Protein AF-A0A1B7JBT1-F1 (afdb_monomer)

Mean predicted aligned error: 13.23 Å

Solvent-accessible surface area (backbone atoms only — not comparable to full-atom values): 7935 Å² total; per-residue (Å²): 109,73,66,57,55,48,54,48,45,54,45,51,53,53,48,41,54,41,63,69,38,99,67,70,53,65,69,62,52,4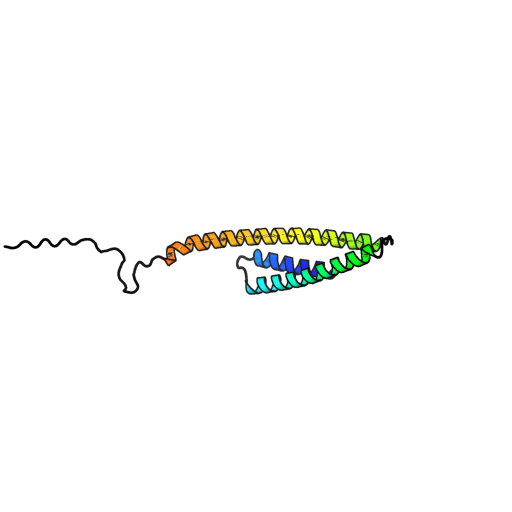9,54,44,53,50,53,49,50,54,51,49,53,53,49,52,50,54,51,53,54,49,51,58,51,47,72,72,54,84,78,73,95,47,72,70,55,55,54,54,49,50,53,50,54,53,50,51,54,50,49,51,53,52,51,54,50,45,51,53,44,50,52,54,50,52,54,53,51,52,54,52,48,64,67,47,54,71,69,75,69,67,57,62,42,45,101,84,69,46,61,84,80,73,87,73,81,78,84,76,82,79,84,85,131

Secondary structure (DSSP, 8-state):
-HHHHHHHHHHHHHHHHHHHSSS--HHHHHHHHHHHHHHHHHHHHHHHHHHHHHHH------HHHHHHHHHHHHHHHHHHHHHHHHHHHHHHHHHHHHHHHHHHHHHHS--SS-TTS--TT------------

InterPro domains:
  IPR007809 FlgN-like protein [PF05130] (3-120)
  IPR036679 FlgN-like superfamily [SSF140566] (3-104)

Structure (mmCIF, N/CA/C/O backbone):
data_AF-A0A1B7JBT1-F1
#
_entry.id   AF-A0A1B7JBT1-F1
#
loop_
_atom_site.group_PDB
_atom_site.id
_atom_site.type_symbol
_atom_site.label_atom_id
_atom_site.label_alt_id
_atom_site.label_comp_id
_atom_site.label_asym_id
_atom_site.label_entity_id
_atom_site.label_seq_id
_atom_site.pdbx_PDB_ins_code
_atom_site.Cartn_x
_atom_site.Cartn_y
_atom_site.Cartn_z
_atom_site.occupancy
_atom_site.B_iso_or_equiv
_atom_site.auth_seq_id
_atom_site.auth_comp_id
_atom_site.auth_asym_id
_atom_site.auth_atom_id
_atom_site.pdbx_PDB_model_num
ATOM 1 N N . MET A 1 1 ? 14.116 -3.398 -12.524 1.00 70.56 1 MET A N 1
ATOM 2 C CA . MET A 1 1 ? 12.761 -2.796 -12.543 1.00 70.56 1 MET A CA 1
ATOM 3 C C . MET A 1 1 ? 11.667 -3.840 -12.324 1.00 70.56 1 MET A C 1
ATOM 5 O O . MET A 1 1 ? 10.926 -3.700 -11.367 1.00 70.56 1 MET A O 1
ATOM 9 N N . THR A 1 2 ? 11.58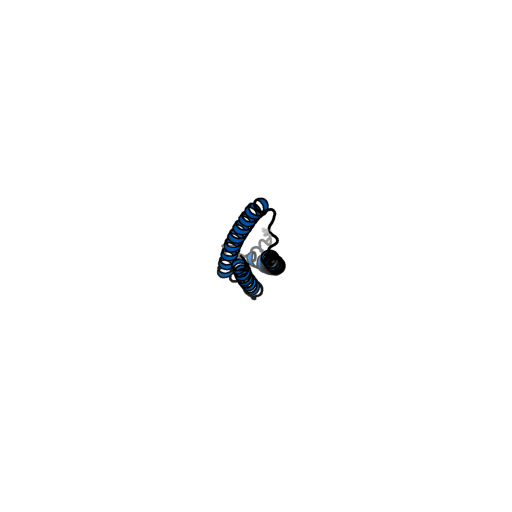5 -4.915 -13.120 1.00 77.19 2 THR A N 1
ATOM 10 C CA . THR A 1 2 ? 10.570 -5.979 -12.941 1.00 77.19 2 THR A CA 1
ATOM 11 C C . THR A 1 2 ? 10.671 -6.727 -11.606 1.00 77.19 2 THR A C 1
ATOM 13 O O . THR A 1 2 ? 9.638 -7.036 -11.023 1.00 77.19 2 THR A O 1
ATOM 16 N N . SER A 1 3 ? 11.881 -6.964 -11.085 1.00 82.00 3 SER A N 1
ATOM 17 C CA . SER A 1 3 ? 12.086 -7.548 -9.747 1.00 82.00 3 SER A CA 1
ATOM 18 C C . SER A 1 3 ? 11.533 -6.661 -8.628 1.00 82.00 3 SER A C 1
ATOM 20 O O . SER A 1 3 ? 10.833 -7.148 -7.754 1.00 82.00 3 SER A O 1
ATOM 22 N N . ILE A 1 4 ? 11.773 -5.348 -8.704 1.00 83.19 4 ILE A N 1
ATOM 23 C CA . ILE A 1 4 ? 11.283 -4.361 -7.727 1.00 83.19 4 ILE A CA 1
ATOM 24 C C . ILE A 1 4 ? 9.754 -4.300 -7.737 1.00 83.19 4 ILE A C 1
ATOM 26 O O . ILE A 1 4 ? 9.142 -4.212 -6.680 1.00 83.19 4 ILE A O 1
ATOM 30 N N . LEU A 1 5 ? 9.129 -4.393 -8.914 1.00 81.50 5 LEU A N 1
ATOM 31 C CA . LEU A 1 5 ? 7.669 -4.447 -9.025 1.00 81.50 5 LEU A CA 1
ATOM 32 C C . LEU A 1 5 ? 7.083 -5.728 -8.414 1.00 81.50 5 LEU A C 1
ATOM 34 O O . LEU A 1 5 ? 6.016 -5.662 -7.810 1.00 81.50 5 LEU A O 1
ATOM 38 N N . HIS A 1 6 ? 7.775 -6.866 -8.529 1.00 85.75 6 HIS A N 1
ATOM 39 C CA . HIS A 1 6 ? 7.374 -8.102 -7.848 1.00 85.75 6 HIS A CA 1
ATOM 40 C C . HIS A 1 6 ? 7.522 -7.974 -6.331 1.00 85.75 6 HIS A C 1
ATOM 42 O O . HIS A 1 6 ? 6.565 -8.233 -5.615 1.00 85.75 6 HIS A O 1
ATOM 48 N N . SER A 1 7 ? 8.653 -7.462 -5.840 1.00 84.56 7 SER A N 1
ATOM 49 C CA . SER A 1 7 ? 8.830 -7.214 -4.404 1.00 84.56 7 SER A CA 1
ATOM 50 C C . SER A 1 7 ? 7.790 -6.236 -3.852 1.00 84.56 7 SER A C 1
ATOM 52 O O . SER A 1 7 ? 7.259 -6.445 -2.768 1.00 84.56 7 SER A O 1
ATOM 54 N N . LEU A 1 8 ? 7.441 -5.189 -4.608 1.00 85.56 8 LEU A N 1
ATOM 55 C CA . LEU A 1 8 ? 6.394 -4.247 -4.212 1.00 85.56 8 LEU A CA 1
ATOM 56 C C . LEU A 1 8 ? 5.017 -4.921 -4.155 1.00 85.56 8 LEU A C 1
ATOM 58 O O . LEU A 1 8 ? 4.223 -4.601 -3.274 1.00 85.56 8 LEU A O 1
ATOM 62 N N . LYS A 1 9 ? 4.742 -5.870 -5.055 1.00 88.31 9 LYS A N 1
ATOM 63 C CA . LYS A 1 9 ? 3.519 -6.677 -5.019 1.00 88.31 9 LYS A CA 1
ATOM 64 C C . LYS A 1 9 ? 3.453 -7.531 -3.758 1.00 88.31 9 LYS A C 1
ATOM 66 O O . LYS A 1 9 ? 2.450 -7.463 -3.059 1.00 88.31 9 LYS A O 1
ATOM 71 N N . ASP A 1 10 ? 4.532 -8.234 -3.428 1.00 88.44 10 ASP A N 1
ATOM 72 C CA . ASP A 1 10 ? 4.595 -9.089 -2.238 1.00 88.44 10 ASP A CA 1
ATOM 73 C C . ASP A 1 10 ? 4.379 -8.280 -0.946 1.00 88.44 10 ASP A C 1
ATOM 75 O O . ASP A 1 10 ? 3.613 -8.683 -0.068 1.00 88.44 10 ASP A O 1
ATOM 79 N N . VAL A 1 11 ? 4.991 -7.092 -0.851 1.00 88.38 11 VAL A N 1
ATOM 80 C CA . VAL A 1 11 ? 4.808 -6.168 0.283 1.00 88.38 11 VAL A CA 1
ATOM 81 C C . VAL A 1 11 ? 3.359 -5.676 0.373 1.00 88.38 11 VAL A C 1
ATOM 83 O O . VAL A 1 11 ? 2.795 -5.603 1.465 1.00 88.38 11 VAL A O 1
ATOM 86 N N . MET A 1 12 ? 2.721 -5.369 -0.757 1.00 85.81 12 MET A N 1
ATOM 87 C CA . MET A 1 12 ? 1.326 -4.917 -0.783 1.00 85.81 12 MET A CA 1
ATOM 88 C C . MET A 1 12 ? 0.315 -6.030 -0.482 1.00 85.81 12 MET A C 1
ATOM 90 O O . MET A 1 12 ? -0.705 -5.762 0.156 1.00 85.81 12 MET A O 1
ATOM 94 N N . ASP A 1 13 ? 0.605 -7.267 -0.880 1.00 86.62 13 ASP A N 1
ATOM 95 C CA . ASP A 1 13 ? -0.194 -8.439 -0.514 1.00 86.62 13 ASP A CA 1
ATOM 96 C C . ASP A 1 13 ? -0.061 -8.732 0.993 1.00 86.62 13 ASP A C 1
ATOM 98 O O . ASP A 1 13 ? -1.053 -9.016 1.673 1.00 86.62 13 ASP A O 1
ATOM 102 N N . ALA A 1 14 ? 1.144 -8.580 1.557 1.00 85.25 14 ALA A N 1
ATOM 103 C CA . ALA A 1 14 ? 1.363 -8.669 2.999 1.00 85.25 14 ALA A CA 1
ATOM 104 C C . ALA A 1 14 ? 0.617 -7.561 3.770 1.00 85.25 14 ALA A C 1
ATOM 106 O O . ALA A 1 14 ? 0.012 -7.840 4.809 1.00 85.25 14 ALA A O 1
ATOM 107 N N . GLU A 1 15 ? 0.608 -6.325 3.253 1.00 85.38 15 GLU A N 1
ATOM 108 C CA . GLU A 1 15 ? -0.186 -5.206 3.782 1.00 85.38 15 GLU A CA 1
ATOM 109 C C . GLU A 1 15 ? -1.679 -5.567 3.809 1.00 85.38 15 GLU A C 1
ATOM 111 O O . GLU A 1 15 ? -2.327 -5.464 4.853 1.00 85.38 15 GLU A O 1
ATOM 116 N N . GLN A 1 16 ? -2.213 -6.082 2.697 1.00 84.25 16 GLN A N 1
ATOM 117 C CA . GLN A 1 16 ? -3.617 -6.480 2.587 1.00 84.25 16 GLN A CA 1
ATOM 118 C C . GLN A 1 16 ? -3.990 -7.557 3.613 1.00 84.25 16 GLN A C 1
ATOM 120 O O . GLN A 1 16 ? -5.040 -7.464 4.255 1.00 84.25 16 GLN A O 1
ATOM 125 N N . GLN A 1 17 ? -3.134 -8.564 3.807 1.00 85.31 17 GLN A N 1
ATOM 126 C CA . GLN A 1 17 ? -3.356 -9.607 4.811 1.00 85.31 17 GLN A CA 1
ATOM 127 C C . GLN A 1 17 ? -3.407 -9.035 6.232 1.00 85.31 17 GLN A C 1
ATOM 129 O O . GLN A 1 17 ? -4.249 -9.453 7.025 1.00 85.31 17 GLN A O 1
ATOM 134 N N . GLN A 1 18 ? -2.544 -8.066 6.560 1.00 82.12 18 GLN A N 1
ATOM 135 C CA . GLN A 1 18 ? -2.561 -7.415 7.874 1.00 82.12 18 GLN A CA 1
ATOM 136 C C . GLN A 1 18 ? -3.803 -6.544 8.086 1.00 82.12 18 GLN A C 1
ATOM 138 O O . GLN A 1 18 ? -4.347 -6.528 9.187 1.00 82.12 18 GLN A O 1
ATOM 143 N N . LEU A 1 19 ? -4.269 -5.848 7.048 1.00 79.81 19 LEU A N 1
ATOM 144 C CA . LEU A 1 19 ? -5.463 -4.997 7.115 1.00 79.81 19 LEU A CA 1
ATOM 145 C C . LEU A 1 19 ? -6.772 -5.796 7.141 1.00 79.81 19 LEU A C 1
ATOM 147 O O . LEU A 1 19 ? -7.768 -5.343 7.713 1.00 79.81 19 LEU A O 1
ATOM 151 N N . SER A 1 20 ? -6.760 -6.982 6.529 1.00 78.94 20 SER A N 1
ATOM 152 C CA . SER A 1 20 ? -7.887 -7.920 6.510 1.00 78.94 20 SER A CA 1
ATOM 153 C C . SER A 1 20 ? -7.963 -8.776 7.776 1.00 78.94 20 SER A C 1
ATOM 155 O O . SER A 1 20 ? -9.026 -9.309 8.093 1.00 78.94 20 SER A O 1
ATOM 157 N N . ALA A 1 21 ? -6.855 -8.923 8.509 1.00 74.31 21 ALA A N 1
ATOM 158 C CA . ALA A 1 21 ? -6.854 -9.605 9.792 1.00 74.31 21 ALA A CA 1
ATOM 159 C C . ALA A 1 21 ? -7.707 -8.825 10.808 1.00 74.31 21 ALA A C 1
ATOM 161 O O . ALA A 1 21 ? -7.630 -7.602 10.905 1.00 74.31 21 ALA A O 1
ATOM 162 N N . GLY A 1 22 ? -8.508 -9.542 11.604 1.00 65.50 22 GLY A N 1
ATOM 163 C CA . GLY A 1 22 ? -9.394 -8.944 12.616 1.00 65.50 22 GLY A CA 1
ATOM 164 C C . GLY A 1 22 ? -8.672 -8.147 13.715 1.00 65.50 22 GLY A C 1
ATOM 165 O O . GLY A 1 22 ? -9.322 -7.432 14.471 1.00 65.50 22 GLY A O 1
ATOM 166 N N . SER A 1 23 ? -7.340 -8.237 13.788 1.00 67.50 23 SER A N 1
ATOM 167 C CA . SER A 1 23 ? -6.478 -7.426 14.647 1.00 67.50 23 SER A CA 1
ATOM 168 C C . SER A 1 23 ? -5.292 -6.888 13.845 1.00 67.50 23 SER A C 1
ATOM 170 O O . SER A 1 23 ? -4.463 -7.666 13.365 1.00 67.50 23 SER A O 1
ATOM 172 N N . VAL A 1 24 ? -5.179 -5.565 13.735 1.00 73.06 2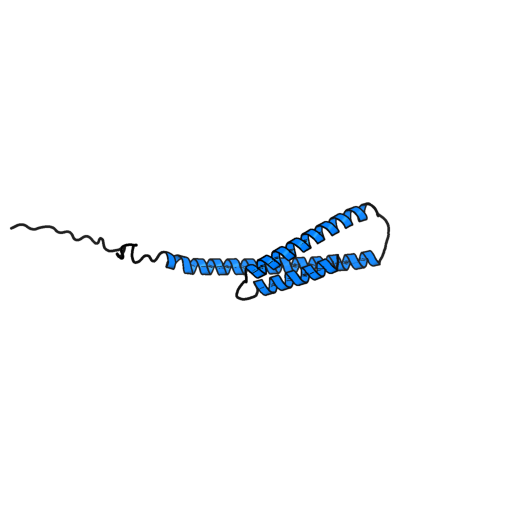4 VAL A N 1
ATOM 173 C CA . VAL A 1 24 ? -4.067 -4.916 13.030 1.00 73.06 24 VAL A CA 1
ATOM 174 C C . VAL A 1 24 ? -2.837 -4.889 13.936 1.00 73.06 24 VAL A C 1
ATOM 176 O O . VAL A 1 24 ? -2.859 -4.291 15.011 1.00 73.06 24 VAL A O 1
ATOM 179 N N . ASN A 1 25 ? -1.740 -5.511 13.502 1.00 78.94 25 ASN A N 1
ATOM 180 C CA . ASN A 1 25 ? -0.455 -5.385 14.184 1.00 78.94 25 ASN A CA 1
ATOM 181 C C . ASN A 1 25 ? 0.254 -4.107 13.709 1.00 78.94 25 ASN A C 1
ATOM 183 O O . ASN A 1 25 ? 0.843 -4.085 12.629 1.00 78.94 25 ASN A O 1
ATOM 187 N N . GLY A 1 26 ? 0.201 -3.048 14.522 1.00 77.62 26 GLY A N 1
ATOM 188 C CA . GLY A 1 26 ? 0.760 -1.738 14.173 1.00 77.62 26 GLY A CA 1
ATOM 189 C C . GLY A 1 26 ? 2.266 -1.748 13.886 1.00 77.62 26 GLY A C 1
ATOM 190 O O . GLY A 1 26 ? 2.707 -1.063 12.970 1.00 77.62 26 GLY A O 1
ATOM 191 N N . LEU A 1 27 ? 3.049 -2.567 14.599 1.00 82.44 27 LEU A N 1
ATOM 192 C CA . LEU A 1 27 ? 4.498 -2.685 14.374 1.00 82.44 27 LEU A CA 1
ATOM 193 C C . LEU A 1 27 ? 4.802 -3.353 13.029 1.00 82.44 27 LEU A C 1
ATOM 195 O O . LEU A 1 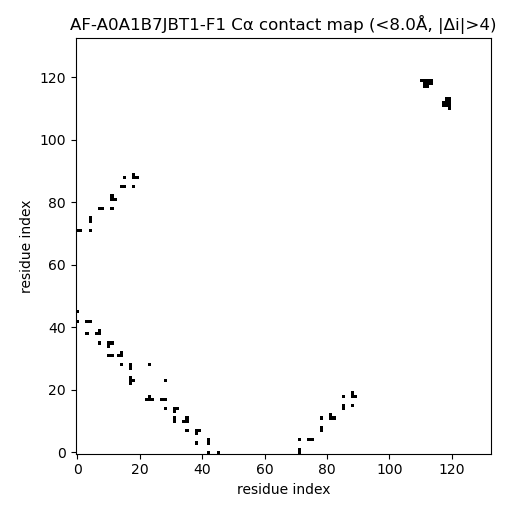27 ? 5.653 -2.889 12.273 1.00 82.44 27 LEU A O 1
ATOM 199 N N . ARG A 1 28 ? 4.067 -4.422 12.703 1.00 81.44 28 ARG A N 1
ATOM 200 C CA . ARG A 1 28 ? 4.210 -5.113 11.418 1.00 81.44 28 ARG A CA 1
ATOM 201 C C . ARG A 1 28 ? 3.743 -4.239 10.255 1.00 81.44 28 ARG A C 1
ATOM 203 O O . ARG A 1 28 ? 4.404 -4.209 9.224 1.00 81.44 28 ARG A O 1
ATOM 210 N N . LEU A 1 29 ? 2.646 -3.502 10.430 1.00 83.69 29 LEU A N 1
ATOM 211 C CA . LEU A 1 29 ? 2.151 -2.563 9.424 1.00 83.69 29 LEU A CA 1
ATOM 212 C C . LEU A 1 29 ? 3.140 -1.411 9.187 1.00 83.69 29 LEU A C 1
ATOM 214 O O . LEU A 1 29 ? 3.352 -1.024 8.040 1.00 83.69 29 LEU A O 1
ATOM 218 N N . ALA A 1 30 ? 3.786 -0.902 10.241 1.00 84.50 30 ALA A N 1
ATOM 219 C CA . ALA A 1 30 ? 4.817 0.126 10.122 1.00 84.50 30 ALA A CA 1
ATOM 220 C C . ALA A 1 30 ? 6.030 -0.368 9.313 1.00 84.50 30 ALA A C 1
ATOM 222 O O . ALA A 1 30 ? 6.426 0.306 8.366 1.00 84.50 30 ALA A O 1
ATOM 223 N N . SER A 1 31 ? 6.539 -1.573 9.604 1.00 87.38 31 SER A N 1
ATOM 224 C CA . SER A 1 31 ? 7.637 -2.195 8.839 1.00 87.38 31 SER A CA 1
ATOM 225 C C . SER A 1 31 ? 7.282 -2.360 7.356 1.00 87.38 31 SER A C 1
ATOM 227 O O . SER A 1 31 ? 8.044 -1.964 6.481 1.00 87.38 31 SER A O 1
ATOM 229 N N . ILE A 1 32 ? 6.083 -2.878 7.064 1.00 86.94 32 ILE A N 1
ATOM 230 C CA . ILE A 1 32 ? 5.580 -3.046 5.690 1.00 86.94 32 ILE A CA 1
ATOM 231 C C . ILE A 1 32 ? 5.471 -1.692 4.970 1.00 86.94 32 ILE A C 1
ATOM 233 O O . ILE A 1 32 ? 5.804 -1.574 3.791 1.00 86.94 32 ILE A O 1
ATOM 237 N N . THR A 1 33 ? 5.026 -0.649 5.674 1.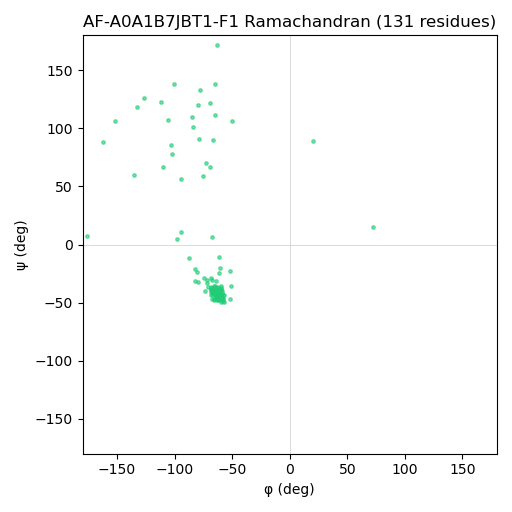00 86.69 33 THR A N 1
ATOM 238 C CA . THR A 1 33 ? 4.899 0.705 5.113 1.00 86.69 33 THR A CA 1
ATOM 239 C C . THR A 1 33 ? 6.267 1.311 4.793 1.00 86.69 33 THR A C 1
ATOM 241 O O . THR A 1 33 ? 6.430 1.971 3.763 1.00 86.69 33 THR A O 1
ATOM 244 N N . GLU A 1 34 ? 7.265 1.074 5.642 1.00 89.25 34 GLU A N 1
ATOM 245 C CA . GLU A 1 34 ? 8.641 1.516 5.417 1.00 89.25 34 GLU A CA 1
ATOM 246 C C . GLU A 1 34 ? 9.264 0.813 4.200 1.00 89.25 34 GLU A C 1
ATOM 248 O O . GLU A 1 34 ? 9.776 1.479 3.296 1.00 89.25 34 GLU A O 1
ATOM 253 N N . GLU A 1 35 ? 9.122 -0.512 4.104 1.00 87.25 35 GLU A N 1
ATOM 254 C CA . GLU A 1 35 ? 9.572 -1.302 2.949 1.00 87.25 35 GLU A CA 1
ATOM 255 C C . GLU A 1 35 ? 8.913 -0.830 1.643 1.00 87.25 35 GLU A C 1
ATOM 257 O O . GLU A 1 35 ? 9.599 -0.583 0.647 1.00 87.25 35 GLU A O 1
ATOM 262 N N . LYS A 1 36 ? 7.590 -0.611 1.655 1.00 89.12 36 LYS A N 1
ATOM 263 C CA . LYS A 1 36 ? 6.836 -0.047 0.523 1.00 89.12 36 LYS A CA 1
ATOM 264 C C . LYS A 1 36 ? 7.392 1.315 0.102 1.00 89.12 36 LYS A C 1
ATOM 266 O O . LYS A 1 36 ? 7.568 1.563 -1.090 1.00 89.12 36 LYS A O 1
ATOM 271 N N . SER A 1 37 ? 7.701 2.183 1.065 1.00 89.44 37 SER A N 1
ATOM 272 C CA . SER A 1 37 ? 8.238 3.527 0.811 1.00 89.44 37 SER A CA 1
ATOM 273 C C . SER A 1 37 ? 9.631 3.477 0.176 1.00 89.44 37 SER A C 1
ATOM 275 O O . SER A 1 37 ? 9.892 4.184 -0.799 1.00 89.44 37 SER A O 1
ATOM 277 N N . SER A 1 38 ? 10.500 2.590 0.665 1.00 90.50 38 SER A N 1
ATOM 278 C CA . SER A 1 38 ? 11.840 2.355 0.110 1.00 90.50 38 SER A CA 1
ATOM 279 C C . SER A 1 38 ? 11.793 1.824 -1.332 1.00 90.50 38 SER A C 1
ATOM 281 O O . SER A 1 38 ? 12.480 2.331 -2.230 1.00 90.50 38 SER A O 1
ATOM 283 N N . LEU A 1 39 ? 10.914 0.850 -1.598 1.00 88.62 39 LEU A N 1
ATOM 284 C CA . LEU A 1 39 ? 10.727 0.287 -2.938 1.00 88.62 39 LEU A CA 1
ATOM 285 C C . LEU A 1 39 ? 10.160 1.321 -3.919 1.00 88.62 39 LEU A C 1
ATOM 287 O O . LEU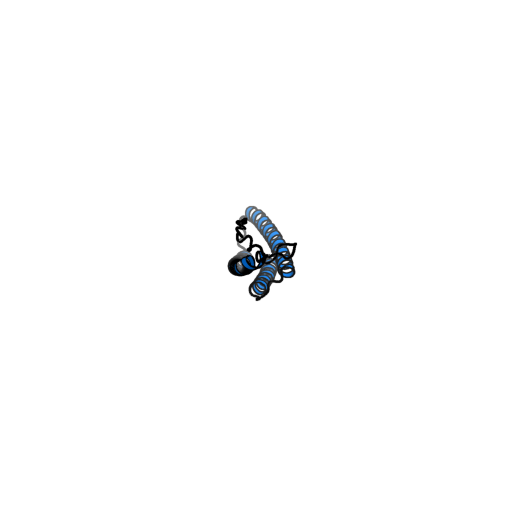 A 1 39 ? 10.614 1.390 -5.062 1.00 88.62 39 LEU A O 1
ATOM 291 N N . LEU A 1 40 ? 9.216 2.159 -3.478 1.00 89.69 40 LEU A N 1
ATOM 292 C CA . LEU A 1 40 ? 8.661 3.246 -4.289 1.00 89.69 40 LEU A CA 1
ATOM 293 C C . LEU A 1 40 ? 9.701 4.320 -4.619 1.00 89.69 40 LEU A C 1
ATOM 295 O O . LEU A 1 40 ? 9.755 4.765 -5.764 1.00 89.69 40 LEU A O 1
ATOM 299 N N . ALA A 1 41 ? 10.554 4.701 -3.665 1.00 89.06 41 ALA A N 1
ATOM 300 C CA . ALA A 1 41 ? 11.646 5.642 -3.916 1.00 89.06 41 ALA A CA 1
ATOM 301 C C . ALA A 1 41 ? 12.629 5.096 -4.965 1.00 89.06 41 ALA A C 1
ATOM 303 O O . ALA A 1 41 ? 13.012 5.801 -5.900 1.00 89.06 41 ALA A O 1
ATOM 304 N N . THR A 1 42 ? 12.981 3.812 -4.855 1.00 88.69 42 THR A N 1
ATOM 305 C CA . THR A 1 42 ? 13.843 3.141 -5.839 1.00 88.69 42 THR A CA 1
ATOM 306 C C . THR A 1 42 ? 13.178 3.070 -7.219 1.00 88.69 42 THR A C 1
ATOM 308 O O . THR A 1 42 ? 13.831 3.284 -8.240 1.00 88.69 42 THR A O 1
ATOM 311 N N . LEU A 1 43 ? 11.870 2.795 -7.271 1.00 88.25 43 LEU A N 1
ATOM 312 C CA . LEU A 1 43 ? 11.106 2.754 -8.519 1.00 88.25 43 LEU A CA 1
ATOM 313 C C . LEU A 1 43 ? 11.039 4.131 -9.198 1.00 88.25 43 LEU A C 1
ATOM 315 O O . LEU A 1 43 ? 11.239 4.213 -10.409 1.00 88.25 43 LEU A O 1
ATOM 319 N N . ASP A 1 44 ? 10.803 5.197 -8.431 1.00 88.75 44 ASP A N 1
ATOM 320 C CA . ASP A 1 44 ? 10.790 6.578 -8.928 1.00 88.75 44 ASP A CA 1
ATOM 321 C C . ASP A 1 44 ? 12.161 6.994 -9.480 1.00 88.75 44 ASP A C 1
ATOM 323 O O . ASP A 1 44 ? 12.249 7.571 -10.565 1.00 88.75 44 ASP A O 1
ATOM 327 N N . TYR A 1 45 ? 13.246 6.623 -8.791 1.00 89.12 45 TYR A N 1
ATOM 328 C CA . TYR A 1 45 ? 14.608 6.836 -9.283 1.00 89.12 45 TYR A CA 1
ATOM 329 C C . TYR A 1 45 ? 14.847 6.155 -10.640 1.00 89.12 45 TYR A C 1
ATOM 331 O O . TYR A 1 45 ? 15.305 6.802 -11.585 1.00 89.12 45 TYR A O 1
ATOM 339 N N . LEU A 1 46 ? 14.480 4.875 -10.772 1.00 87.00 46 LEU A N 1
ATOM 340 C CA . LEU A 1 46 ? 14.642 4.135 -12.027 1.00 87.00 46 LEU A CA 1
ATOM 341 C C . LEU A 1 46 ? 13.775 4.693 -13.163 1.00 87.00 46 LEU A C 1
ATOM 343 O O . LEU A 1 46 ? 14.221 4.723 -14.308 1.00 87.00 46 LEU A O 1
ATOM 347 N N . GLU A 1 47 ? 12.554 5.148 -12.877 1.00 86.75 47 GLU A N 1
ATOM 348 C CA . GLU A 1 47 ? 11.687 5.765 -13.888 1.00 86.75 47 GLU A CA 1
ATOM 349 C C . GLU A 1 47 ? 12.232 7.121 -14.357 1.00 86.75 47 GLU A C 1
ATOM 351 O O . GLU A 1 47 ? 12.188 7.421 -15.552 1.00 86.75 47 GLU A O 1
ATOM 356 N N . LYS A 1 48 ? 12.800 7.927 -13.453 1.00 87.31 48 LYS A N 1
ATOM 357 C CA . LYS A 1 48 ? 13.490 9.174 -13.817 1.00 87.31 48 LYS A CA 1
ATOM 358 C C . LYS A 1 48 ? 14.699 8.904 -14.704 1.00 87.31 48 LYS A C 1
ATOM 360 O O . LYS A 1 48 ? 14.836 9.552 -15.740 1.00 87.31 48 LYS A O 1
ATOM 365 N N . GLN A 1 49 ? 15.529 7.926 -14.343 1.00 86.00 49 GLN A N 1
ATOM 366 C CA . GLN A 1 49 ? 16.676 7.529 -15.160 1.00 86.00 49 GLN A CA 1
ATOM 367 C C . GLN A 1 49 ? 16.233 7.069 -16.557 1.00 86.00 49 GLN A C 1
ATOM 369 O O . GLN A 1 49 ? 16.761 7.540 -17.562 1.00 86.00 49 GLN A O 1
ATOM 374 N N . ARG A 1 50 ? 15.195 6.226 -16.631 1.00 84.06 50 ARG A N 1
ATOM 375 C CA . ARG A 1 50 ? 14.636 5.740 -17.899 1.00 84.06 50 ARG A CA 1
ATOM 376 C C . ARG A 1 50 ? 14.149 6.880 -18.802 1.00 84.06 50 ARG A C 1
ATOM 378 O O . ARG A 1 50 ? 14.345 6.811 -20.011 1.00 84.06 50 ARG A O 1
ATOM 385 N N . ARG A 1 51 ? 13.520 7.924 -18.246 1.00 82.44 51 ARG A N 1
ATOM 386 C CA . ARG A 1 51 ? 13.054 9.097 -19.015 1.00 82.44 51 ARG A CA 1
ATOM 387 C C . ARG A 1 51 ? 14.206 9.875 -19.639 1.00 82.44 51 ARG A C 1
ATOM 389 O O . ARG A 1 51 ? 14.129 10.213 -20.813 1.00 82.44 51 ARG A O 1
ATOM 396 N N . VAL A 1 52 ? 15.279 10.094 -18.878 1.00 83.62 52 VAL A N 1
ATOM 397 C CA . VAL A 1 52 ? 16.483 10.780 -19.370 1.00 83.62 52 VAL A CA 1
ATOM 398 C C . VAL A 1 52 ? 17.140 9.989 -20.506 1.00 83.62 52 VAL A C 1
ATOM 400 O O . VAL A 1 52 ? 17.498 10.565 -21.530 1.00 83.62 52 VAL A O 1
ATOM 403 N N . GLU A 1 53 ? 17.254 8.667 -20.361 1.00 80.75 53 GLU A N 1
ATOM 404 C CA . GLU A 1 53 ? 17.823 7.801 -21.403 1.00 80.75 53 GLU A CA 1
ATOM 405 C C . GLU A 1 53 ? 16.923 7.709 -22.648 1.00 80.75 53 GLU A C 1
ATOM 407 O O . GLU A 1 53 ? 17.428 7.708 -23.770 1.00 80.75 53 GLU A O 1
ATOM 412 N N . GLN A 1 54 ? 15.596 7.701 -22.481 1.00 72.69 54 GLN A N 1
ATOM 413 C CA . GLN A 1 54 ? 14.641 7.699 -23.595 1.00 72.69 54 GLN A CA 1
ATOM 414 C C . GLN A 1 54 ? 14.680 9.004 -24.405 1.00 72.69 54 GLN A C 1
ATOM 416 O O . GLN A 1 54 ? 14.582 8.964 -25.632 1.00 72.69 54 GLN A O 1
ATOM 421 N N . ASP A 1 55 ? 14.840 10.151 -23.743 1.00 68.62 55 ASP A N 1
ATOM 422 C CA . ASP A 1 55 ? 14.970 11.442 -24.424 1.00 68.62 55 ASP A CA 1
ATOM 423 C C . ASP A 1 55 ? 16.292 11.549 -25.207 1.00 68.62 55 ASP A C 1
ATOM 425 O O . ASP A 1 55 ? 16.338 12.206 -26.250 1.00 68.62 55 ASP A O 1
ATOM 429 N N . ALA A 1 56 ? 17.345 10.857 -24.754 1.00 67.44 56 ALA A N 1
ATOM 430 C CA . ALA A 1 56 ? 18.642 10.792 -25.428 1.00 67.44 56 ALA A CA 1
ATOM 431 C C . ALA A 1 56 ? 18.680 9.793 -26.607 1.00 67.44 56 ALA A C 1
ATOM 433 O O . ALA A 1 56 ? 19.375 10.031 -27.595 1.00 67.44 56 ALA A O 1
ATOM 434 N N . LEU A 1 57 ? 17.930 8.689 -26.532 1.00 63.22 57 LEU A N 1
ATOM 435 C CA . LEU A 1 57 ? 17.911 7.591 -27.510 1.00 63.22 57 LEU A CA 1
ATOM 436 C C . LEU A 1 57 ? 16.579 7.567 -28.277 1.00 63.22 57 LEU A C 1
ATOM 438 O O . LEU A 1 57 ? 15.783 6.638 -28.162 1.00 63.22 57 LEU A O 1
ATOM 442 N N . ARG A 1 58 ? 16.315 8.590 -29.094 1.00 56.53 58 ARG A N 1
ATOM 443 C CA . ARG A 1 58 ? 15.042 8.741 -29.831 1.00 56.53 58 ARG A CA 1
ATOM 444 C C . ARG A 1 58 ? 14.760 7.712 -30.937 1.00 56.53 58 ARG A C 1
ATOM 446 O O . ARG A 1 58 ? 13.793 7.884 -31.680 1.00 56.53 58 ARG A O 1
ATOM 453 N N . SER A 1 59 ? 15.572 6.673 -31.113 1.00 55.25 59 SER A N 1
ATOM 454 C CA . SER A 1 59 ? 15.417 5.738 -32.234 1.00 55.25 59 SER A CA 1
ATOM 455 C C . SER A 1 59 ? 16.157 4.427 -31.978 1.00 55.25 59 SER A C 1
ATOM 457 O O . SER A 1 59 ? 17.308 4.288 -32.364 1.00 55.25 59 SER A O 1
ATOM 459 N N . THR A 1 60 ? 15.520 3.453 -31.338 1.00 57.38 60 THR A N 1
ATOM 460 C CA . THR A 1 60 ? 15.817 2.036 -31.604 1.00 57.38 60 THR A CA 1
ATOM 461 C C . THR A 1 60 ? 14.564 1.222 -31.312 1.00 57.38 60 THR A C 1
ATOM 463 O O . THR A 1 60 ? 14.190 1.027 -30.156 1.00 57.38 60 THR A O 1
ATOM 466 N N . ASP A 1 61 ? 13.905 0.772 -32.378 1.00 59.81 61 ASP A N 1
ATOM 467 C CA . ASP A 1 61 ? 12.838 -0.222 -32.316 1.00 59.81 61 ASP A CA 1
ATOM 468 C C . ASP A 1 61 ? 13.449 -1.552 -31.865 1.00 59.81 61 ASP A C 1
ATOM 470 O O . ASP A 1 61 ? 13.945 -2.341 -32.664 1.00 59.81 61 ASP A O 1
ATOM 474 N N . ASN A 1 62 ? 13.473 -1.769 -30.553 1.00 65.06 62 ASN A N 1
ATOM 475 C CA . ASN A 1 62 ? 13.778 -3.062 -29.960 1.00 65.06 62 ASN A CA 1
ATOM 476 C C . ASN A 1 62 ? 12.469 -3.654 -29.433 1.00 65.06 62 ASN A C 1
ATOM 478 O O . ASN A 1 62 ? 11.938 -3.205 -28.415 1.00 65.06 62 ASN A O 1
ATOM 482 N N . GLU A 1 63 ? 11.963 -4.671 -30.127 1.00 67.62 63 GLU A N 1
ATOM 483 C CA . GLU A 1 63 ? 10.740 -5.418 -29.790 1.00 67.62 63 GLU A CA 1
ATOM 484 C C . GLU A 1 63 ? 10.742 -5.912 -28.326 1.00 67.62 63 GLU A C 1
ATOM 486 O O . GLU A 1 63 ? 9.734 -5.825 -27.619 1.00 67.62 63 GLU A O 1
ATOM 491 N N . ASP A 1 64 ? 11.915 -6.300 -27.813 1.00 76.31 64 ASP A N 1
ATOM 492 C CA . ASP A 1 64 ? 12.118 -6.719 -26.420 1.00 76.31 64 ASP A CA 1
ATOM 493 C C . ASP A 1 64 ? 11.853 -5.604 -25.394 1.00 76.31 64 ASP A C 1
ATOM 495 O O . ASP A 1 64 ? 11.413 -5.868 -24.270 1.00 76.31 64 ASP A O 1
ATOM 499 N N . ILE A 1 65 ? 12.106 -4.340 -25.749 1.00 77.50 65 ILE A N 1
ATOM 500 C CA . ILE A 1 65 ? 11.854 -3.191 -24.866 1.00 77.50 65 ILE A CA 1
ATOM 501 C C . ILE A 1 65 ? 10.352 -2.929 -24.773 1.00 77.50 65 ILE A C 1
ATOM 503 O O . ILE A 1 65 ? 9.849 -2.674 -23.677 1.00 77.50 65 ILE A O 1
ATOM 507 N N . VAL A 1 66 ? 9.632 -3.043 -25.893 1.00 79.50 66 VAL A N 1
ATOM 508 C CA . VAL A 1 66 ? 8.174 -2.859 -25.946 1.00 79.50 66 VAL A CA 1
ATOM 509 C C . VAL A 1 66 ? 7.472 -3.910 -25.087 1.00 79.50 66 VAL A C 1
ATOM 511 O O . VAL A 1 66 ? 6.656 -3.555 -24.237 1.00 79.50 66 VAL A O 1
ATOM 514 N N . SER A 1 67 ? 7.856 -5.183 -25.228 1.00 82.06 67 SER A N 1
ATOM 515 C CA . SER A 1 67 ? 7.312 -6.283 -24.419 1.00 82.06 67 SER A CA 1
ATOM 516 C C . SER A 1 67 ? 7.571 -6.082 -22.919 1.00 82.06 67 SER A C 1
ATOM 518 O O . SER A 1 67 ? 6.657 -6.139 -22.094 1.00 82.06 67 SER A O 1
ATOM 520 N N . ARG A 1 68 ? 8.809 -5.737 -22.535 1.00 82.75 68 ARG A N 1
ATOM 521 C CA . ARG A 1 68 ? 9.147 -5.458 -21.127 1.00 82.75 68 ARG A CA 1
ATOM 522 C C . ARG A 1 68 ? 8.396 -4.249 -20.573 1.00 82.75 68 ARG A C 1
ATOM 524 O O . ARG A 1 68 ? 8.014 -4.264 -19.403 1.00 82.75 68 ARG A O 1
ATOM 531 N N . TRP A 1 69 ? 8.193 -3.214 -21.385 1.00 83.62 69 TRP A N 1
ATOM 532 C CA . TRP A 1 69 ? 7.434 -2.030 -20.996 1.00 83.62 69 TRP A CA 1
ATOM 533 C C . TRP A 1 69 ? 5.960 -2.354 -20.765 1.00 83.62 69 TRP A C 1
ATOM 535 O O . TRP A 1 69 ? 5.397 -1.916 -19.764 1.00 83.62 69 TRP A O 1
ATOM 545 N N . GLN A 1 70 ? 5.363 -3.179 -21.625 1.00 85.38 70 GLN A N 1
ATOM 546 C CA . GLN A 1 70 ? 3.994 -3.648 -21.446 1.00 85.38 70 GLN A CA 1
ATOM 547 C C . GLN A 1 70 ? 3.827 -4.421 -20.127 1.00 85.38 70 GLN A C 1
ATOM 549 O O . GLN A 1 70 ? 2.939 -4.112 -19.336 1.00 85.38 70 GLN A O 1
ATOM 554 N N . THR A 1 71 ? 4.739 -5.340 -19.804 1.00 86.56 71 THR A N 1
ATOM 555 C CA . THR A 1 71 ? 4.702 -6.053 -18.515 1.00 86.56 71 THR A CA 1
ATOM 556 C C . THR A 1 71 ? 4.830 -5.098 -17.321 1.00 86.56 71 THR A C 1
ATOM 558 O O . THR A 1 71 ? 4.166 -5.272 -16.295 1.00 86.56 71 THR A O 1
ATOM 561 N N . ILE A 1 72 ? 5.673 -4.064 -17.431 1.00 85.62 72 ILE A N 1
ATOM 562 C CA . ILE A 1 72 ? 5.849 -3.044 -16.386 1.00 85.62 72 ILE A CA 1
ATOM 563 C C . ILE A 1 72 ? 4.560 -2.240 -16.179 1.00 85.62 72 ILE A C 1
ATOM 565 O O . ILE A 1 72 ? 4.149 -2.045 -15.031 1.00 85.62 72 ILE A O 1
ATOM 569 N N . THR A 1 73 ? 3.906 -1.786 -17.250 1.00 86.75 73 THR A N 1
ATOM 570 C CA . THR A 1 73 ? 2.669 -0.996 -17.151 1.00 86.75 73 THR A CA 1
ATOM 571 C C . THR A 1 73 ? 1.513 -1.830 -16.609 1.00 86.75 73 THR A C 1
ATOM 573 O O . THR A 1 73 ? 0.814 -1.370 -15.703 1.00 86.75 73 THR A O 1
ATOM 576 N N . GLU A 1 74 ? 1.368 -3.076 -17.060 1.00 89.25 74 GLU A N 1
ATOM 577 C CA . GLU A 1 74 ? 0.370 -4.021 -16.550 1.00 89.25 74 GLU A CA 1
ATOM 578 C C . GLU A 1 74 ? 0.557 -4.286 -15.051 1.00 89.25 74 GLU A C 1
ATOM 580 O O . GLU A 1 74 ? -0.385 -4.132 -14.264 1.00 89.25 74 GLU A O 1
ATOM 585 N N . THR A 1 75 ? 1.789 -4.592 -14.628 1.00 86.88 75 THR A N 1
ATOM 586 C CA . THR A 1 75 ? 2.109 -4.841 -13.212 1.00 86.88 75 THR A CA 1
ATOM 587 C C . THR A 1 75 ? 1.854 -3.593 -12.366 1.00 86.88 75 THR A C 1
ATOM 589 O O . THR A 1 75 ? 1.244 -3.670 -11.301 1.00 86.88 75 THR A O 1
ATOM 592 N N . THR A 1 76 ? 2.233 -2.412 -12.857 1.00 87.19 76 THR A N 1
ATOM 593 C CA . THR A 1 76 ? 1.993 -1.140 -12.154 1.00 87.19 76 THR A CA 1
ATOM 594 C C . THR A 1 76 ? 0.497 -0.843 -12.019 1.00 87.19 76 THR A C 1
ATOM 596 O O . THR A 1 76 ? 0.040 -0.349 -10.985 1.00 87.19 76 THR A O 1
ATOM 599 N N . GLN A 1 77 ? -0.302 -1.176 -13.033 1.00 88.62 77 GLN A N 1
ATOM 600 C CA . GLN A 1 77 ? -1.750 -1.005 -12.982 1.00 88.62 77 GLN A CA 1
ATOM 601 C C . GLN A 1 77 ? -2.425 -2.009 -12.039 1.00 88.62 77 GLN A C 1
ATOM 603 O O . GLN A 1 77 ? -3.445 -1.676 -11.428 1.00 88.62 77 GLN A O 1
ATOM 608 N N . GLN A 1 78 ? -1.871 -3.215 -11.885 1.00 88.12 78 GLN A N 1
ATOM 609 C CA . GLN A 1 78 ? -2.289 -4.157 -10.845 1.00 88.12 78 GLN A CA 1
ATOM 610 C C . GLN A 1 78 ? -1.958 -3.617 -9.446 1.00 88.12 78 GLN A C 1
ATOM 612 O O . GLN A 1 78 ? -2.839 -3.581 -8.588 1.00 88.12 78 GLN A O 1
ATOM 617 N N . LEU A 1 79 ? -0.735 -3.125 -9.233 1.00 87.25 79 LEU A N 1
ATOM 618 C CA . LEU A 1 79 ? -0.311 -2.531 -7.962 1.00 87.25 79 LEU A CA 1
ATOM 619 C C . LEU A 1 79 ? -1.191 -1.339 -7.571 1.00 87.25 79 LEU A C 1
ATOM 621 O O . LEU A 1 79 ? -1.622 -1.233 -6.429 1.00 87.25 79 LEU A O 1
ATOM 625 N N . ARG A 1 80 ? -1.554 -0.472 -8.523 1.00 88.31 80 ARG A N 1
ATOM 626 C CA . ARG A 1 80 ? -2.478 0.642 -8.254 1.00 88.31 80 ARG A CA 1
ATOM 627 C C . ARG A 1 80 ? -3.831 0.159 -7.721 1.00 88.31 80 ARG A C 1
ATOM 629 O O . ARG A 1 80 ? -4.346 0.749 -6.774 1.00 88.31 80 ARG A O 1
ATOM 636 N N . ARG A 1 81 ? -4.392 -0.902 -8.311 1.00 89.44 81 ARG A N 1
ATOM 637 C CA . ARG A 1 81 ? -5.663 -1.496 -7.862 1.00 89.44 81 ARG A CA 1
ATOM 638 C C . ARG A 1 81 ? -5.549 -2.070 -6.450 1.00 89.44 81 ARG A C 1
ATOM 640 O O . ARG A 1 81 ? -6.427 -1.813 -5.634 1.00 89.44 81 ARG A O 1
ATOM 647 N N . LEU A 1 82 ? -4.456 -2.774 -6.146 1.00 88.38 82 LEU A N 1
ATOM 648 C CA . LEU A 1 82 ? -4.185 -3.267 -4.791 1.00 88.38 82 LEU A CA 1
ATOM 649 C C . LEU A 1 82 ? -4.063 -2.117 -3.783 1.00 88.38 82 LEU A C 1
ATOM 651 O O . LEU A 1 82 ? -4.639 -2.186 -2.703 1.00 88.38 82 LEU A O 1
ATOM 655 N N . ASN A 1 83 ? -3.399 -1.016 -4.148 1.00 87.25 83 ASN A N 1
ATOM 656 C CA . ASN A 1 83 ? -3.254 0.131 -3.246 1.00 87.25 83 ASN A CA 1
ATOM 657 C C . ASN A 1 83 ? -4.610 0.769 -2.923 1.00 87.25 83 ASN A C 1
ATOM 659 O O . ASN A 1 83 ? -4.888 1.114 -1.779 1.00 87.25 83 ASN A O 1
ATOM 663 N N . GLN A 1 84 ? -5.468 0.905 -3.937 1.00 88.94 84 GLN A N 1
ATOM 664 C CA . GLN A 1 84 ? -6.825 1.413 -3.760 1.00 88.94 84 GLN A CA 1
ATOM 665 C C . GLN A 1 84 ? -7.644 0.503 -2.838 1.00 88.94 84 GLN A C 1
ATOM 667 O O . GLN A 1 84 ? -8.345 0.994 -1.956 1.00 88.94 84 GLN A O 1
ATOM 672 N N . HIS A 1 85 ? -7.515 -0.814 -3.005 1.00 88.88 85 HIS A N 1
ATOM 673 C CA . HIS A 1 85 ? -8.177 -1.786 -2.144 1.00 88.88 85 HIS A CA 1
ATOM 674 C C . HIS A 1 85 ? -7.697 -1.694 -0.686 1.00 88.88 85 HIS A C 1
ATOM 676 O O . HIS A 1 85 ? -8.526 -1.619 0.221 1.00 88.88 85 HIS A O 1
ATOM 682 N N . ASN A 1 86 ? -6.382 -1.607 -0.456 1.00 87.06 86 ASN A N 1
ATOM 683 C CA . ASN A 1 86 ? -5.815 -1.405 0.883 1.00 87.06 86 ASN A CA 1
ATOM 684 C C . ASN A 1 86 ? -6.321 -0.096 1.517 1.00 87.06 86 ASN A C 1
ATOM 686 O O . ASN A 1 86 ? -6.638 -0.072 2.706 1.00 87.06 86 ASN A O 1
ATOM 690 N N . GLY A 1 87 ? -6.491 0.963 0.718 1.00 87.19 87 GLY A N 1
ATOM 691 C CA . GLY A 1 87 ? -7.116 2.216 1.152 1.00 87.19 87 GLY A CA 1
ATOM 692 C C . GLY A 1 87 ? -8.555 2.038 1.652 1.00 87.19 87 GLY A C 1
ATOM 693 O O . GLY A 1 87 ? -8.894 2.535 2.724 1.00 87.19 87 GLY A O 1
ATOM 694 N N . TRP A 1 88 ? -9.387 1.273 0.938 1.00 89.94 88 TRP A N 1
ATOM 695 C CA . TRP A 1 88 ? -10.757 0.971 1.380 1.00 89.94 88 TRP A CA 1
ATOM 696 C C . TRP A 1 88 ? -10.799 0.141 2.666 1.00 89.94 88 TRP A C 1
ATOM 698 O O . TRP A 1 88 ? -11.655 0.366 3.523 1.00 89.94 88 TRP A O 1
ATOM 708 N N . LEU A 1 89 ? -9.870 -0.806 2.833 1.00 86.94 89 LEU A N 1
ATOM 709 C CA . LEU A 1 89 ? -9.761 -1.578 4.072 1.00 86.94 89 LEU A CA 1
ATOM 710 C C . LEU A 1 89 ? -9.404 -0.678 5.259 1.00 86.94 89 LEU A C 1
ATOM 712 O O . LEU A 1 89 ? -10.033 -0.789 6.312 1.00 86.94 89 LEU A O 1
ATOM 716 N N . LEU A 1 90 ? -8.445 0.235 5.081 1.00 85.12 90 LEU A N 1
ATOM 717 C CA . LEU A 1 90 ? -8.064 1.219 6.097 1.00 85.12 90 LEU A CA 1
ATOM 718 C C . LEU A 1 90 ? -9.239 2.116 6.492 1.00 85.12 90 LEU A C 1
ATOM 720 O O . LEU A 1 90 ? -9.498 2.291 7.681 1.00 85.12 90 LEU A O 1
ATOM 724 N N . GLU A 1 91 ? -9.982 2.631 5.516 1.00 87.56 91 GLU A N 1
ATOM 725 C CA . GLU A 1 91 ? -11.170 3.447 5.770 1.00 87.56 91 GLU A CA 1
ATOM 726 C C . GLU A 1 91 ? -12.220 2.674 6.582 1.00 87.56 91 GLU A C 1
ATOM 728 O O . GLU A 1 91 ? -12.721 3.169 7.593 1.00 87.56 91 GLU A O 1
ATOM 733 N N . GLY A 1 92 ? -12.469 1.409 6.230 1.00 86.06 92 GLY A N 1
ATOM 734 C CA . GLY A 1 92 ? -13.342 0.530 7.007 1.00 86.06 92 GLY A CA 1
ATOM 735 C C . GLY A 1 92 ? -12.863 0.312 8.448 1.00 86.06 92 GLY A C 1
ATOM 736 O O . GLY A 1 92 ? -13.681 0.282 9.369 1.00 86.06 92 GLY A O 1
ATOM 737 N N . GLN A 1 93 ? -11.552 0.185 8.674 1.00 83.62 93 GLN A N 1
ATOM 738 C CA . GLN A 1 93 ? -10.990 0.065 10.025 1.00 83.62 93 GLN A CA 1
ATOM 739 C C . GLN A 1 93 ? -11.141 1.362 10.831 1.00 83.62 93 GLN A C 1
ATOM 741 O O . GLN A 1 93 ? -11.503 1.301 12.006 1.00 83.62 93 GLN A O 1
ATOM 746 N N . ILE A 1 94 ? -10.933 2.527 10.209 1.00 86.69 94 ILE A N 1
ATOM 747 C CA . ILE A 1 94 ? -11.127 3.838 10.849 1.00 86.69 94 ILE A CA 1
ATOM 748 C C . ILE A 1 94 ? -12.583 4.005 11.290 1.00 86.69 94 ILE A C 1
ATOM 750 O O . ILE A 1 94 ? -12.837 4.379 12.434 1.00 86.69 94 ILE A O 1
ATOM 754 N N . VAL A 1 95 ? -13.543 3.653 10.429 1.00 89.25 95 VAL A N 1
ATOM 755 C CA . VAL A 1 95 ? -14.975 3.713 10.762 1.00 89.25 95 VAL A CA 1
ATOM 756 C C . VAL A 1 95 ? -15.311 2.811 11.955 1.00 89.25 95 VAL A C 1
ATOM 758 O O . VAL A 1 95 ? -15.969 3.262 12.893 1.00 89.25 95 VAL A O 1
ATOM 761 N N . ARG A 1 96 ? -14.830 1.559 11.974 1.00 85.62 96 ARG A N 1
ATOM 762 C CA . ARG A 1 96 ? -15.045 0.647 13.115 1.00 85.62 96 ARG A CA 1
ATOM 763 C C . ARG A 1 96 ? -14.396 1.158 14.399 1.00 85.62 96 ARG A C 1
ATOM 765 O O . ARG A 1 96 ? -14.992 1.045 15.467 1.00 85.62 96 ARG A O 1
ATOM 772 N N . ASN A 1 97 ? -13.193 1.723 14.308 1.00 85.56 97 ASN A N 1
ATOM 773 C CA . ASN A 1 97 ? -12.503 2.298 15.458 1.00 85.56 97 ASN A CA 1
ATOM 774 C C . ASN A 1 97 ? -13.280 3.489 16.033 1.00 85.56 97 ASN A C 1
ATOM 776 O O . ASN A 1 97 ? -13.482 3.552 17.243 1.00 85.56 97 ASN A O 1
ATOM 780 N N . GLN A 1 98 ? -13.797 4.369 15.172 1.00 87.50 98 GLN A N 1
ATOM 781 C CA . GLN A 1 98 ? -14.622 5.500 15.586 1.00 87.50 98 GLN A CA 1
ATOM 782 C C . GLN A 1 98 ? -15.903 5.037 16.293 1.00 87.50 98 GLN A C 1
ATOM 784 O O . GLN A 1 98 ? -16.215 5.536 17.370 1.00 87.50 98 GLN A O 1
ATOM 789 N N . GLN A 1 99 ? -16.592 4.028 15.750 1.00 88.44 99 GLN A N 1
ATOM 790 C CA . GLN A 1 99 ? -17.770 3.426 16.387 1.00 88.44 99 GLN A CA 1
ATOM 791 C C . GLN A 1 99 ? -17.439 2.827 17.761 1.00 88.44 99 GLN A C 1
ATOM 793 O O . GLN A 1 99 ? -18.179 3.035 18.720 1.00 88.44 99 GLN A O 1
ATOM 798 N N . ALA A 1 100 ? -16.315 2.113 17.881 1.00 86.56 100 ALA A N 1
ATOM 799 C CA . ALA A 1 100 ? -15.866 1.563 19.157 1.00 86.56 100 ALA A CA 1
ATOM 800 C C . ALA A 1 100 ? -15.543 2.671 20.174 1.00 86.56 100 ALA A C 1
ATOM 802 O O . ALA A 1 100 ? -15.945 2.575 21.332 1.00 86.56 100 ALA A O 1
ATOM 803 N N . LEU A 1 101 ? -14.873 3.747 19.749 1.00 86.25 101 LEU A N 1
ATOM 804 C CA . LEU A 1 101 ? -14.608 4.911 20.596 1.00 86.25 101 LEU A CA 1
ATOM 805 C C . LEU A 1 101 ? -15.898 5.596 21.045 1.00 86.25 101 LEU A C 1
ATOM 807 O O . LEU A 1 101 ? -16.003 5.968 22.208 1.00 86.25 101 LEU A O 1
ATOM 811 N N . ASP A 1 102 ? -16.886 5.739 20.166 1.00 87.94 102 ASP A N 1
ATOM 812 C CA . ASP A 1 102 ? -18.165 6.368 20.506 1.00 87.94 102 ASP A CA 1
ATOM 813 C C . ASP A 1 102 ? -18.979 5.532 21.505 1.00 87.94 102 ASP A C 1
ATOM 815 O O . ASP A 1 102 ? -19.661 6.101 22.354 1.00 87.94 102 ASP A O 1
ATOM 819 N N . VAL A 1 103 ? -18.843 4.201 21.484 1.00 87.50 103 VAL A N 1
ATOM 820 C CA . VAL A 1 103 ? -19.389 3.319 22.531 1.00 87.50 103 VAL A CA 1
ATOM 821 C C . VAL A 1 103 ? -18.616 3.449 23.844 1.00 87.50 103 VAL A C 1
ATOM 823 O O . VAL A 1 103 ? -19.227 3.376 24.904 1.00 87.50 103 VAL A O 1
ATOM 826 N N . LEU A 1 104 ? -17.293 3.640 23.809 1.00 83.88 104 LEU A N 1
ATOM 827 C CA . LEU A 1 104 ? -16.446 3.695 25.009 1.00 83.88 104 LEU A CA 1
ATOM 828 C C . LEU A 1 104 ? -16.435 5.068 25.706 1.00 83.88 104 LEU A C 1
ATOM 830 O O . LEU A 1 104 ? -16.319 5.117 26.931 1.00 83.88 104 LEU A O 1
ATOM 834 N N . LYS A 1 105 ? -16.576 6.176 24.964 1.00 80.00 105 LYS A N 1
ATOM 835 C CA . LYS A 1 105 ? -16.572 7.557 25.495 1.00 80.00 105 LYS A CA 1
ATOM 836 C C . LYS A 1 105 ? -17.552 7.770 26.666 1.00 80.00 105 LYS A C 1
ATOM 838 O O . LYS A 1 105 ? -17.113 8.298 27.685 1.00 80.00 105 LYS A O 1
ATOM 843 N N . PRO A 1 106 ? -18.826 7.329 26.603 1.00 76.19 106 PRO A N 1
ATOM 844 C CA . PRO A 1 106 ? -19.787 7.516 27.694 1.00 76.19 106 PRO A CA 1
ATOM 845 C C . PRO A 1 106 ? -19.389 6.832 29.009 1.00 76.19 106 PRO A C 1
ATOM 847 O O . PRO A 1 106 ? -19.821 7.266 30.072 1.00 76.19 106 PRO A O 1
ATOM 850 N N . PHE A 1 107 ? -18.569 5.776 28.961 1.00 65.38 107 PHE A N 1
ATOM 851 C CA . PHE A 1 107 ? -18.147 5.021 30.147 1.00 65.38 107 PHE A CA 1
ATOM 852 C C . PHE A 1 107 ? -16.890 5.590 30.821 1.00 65.38 107 PHE A C 1
ATOM 854 O O . PHE A 1 107 ? -16.571 5.191 31.938 1.00 65.38 107 PHE A O 1
ATOM 861 N N . GLN A 1 108 ? -16.169 6.518 30.181 1.00 60.81 108 GLN A N 1
ATOM 862 C CA . GLN A 1 108 ? -15.020 7.185 30.807 1.00 60.81 108 GLN A CA 1
ATOM 863 C C . GLN A 1 108 ? -15.441 8.324 31.747 1.00 60.81 108 GLN A C 1
ATOM 865 O O . GLN A 1 108 ? -14.711 8.644 32.682 1.00 60.81 108 GLN A O 1
ATOM 870 N N . GLU A 1 109 ? -16.632 8.898 31.547 1.00 59.81 109 GLU A N 1
ATOM 871 C CA . GLU A 1 109 ? -17.151 10.013 32.352 1.00 59.81 109 GLU A CA 1
ATOM 872 C C . GLU A 1 109 ? -18.115 9.588 33.467 1.00 59.81 109 GLU A C 1
ATOM 874 O O . GLU A 1 109 ? -18.631 10.443 34.189 1.00 59.81 109 GLU A O 1
ATOM 879 N N . THR A 1 110 ? -18.338 8.287 33.695 1.00 57.16 110 THR A N 1
ATOM 880 C CA . THR A 1 110 ? -19.125 7.808 34.845 1.00 57.16 110 THR A CA 1
ATOM 881 C C . THR A 1 110 ? -18.326 7.906 36.146 1.00 57.16 110 THR A C 1
ATOM 883 O O . THR A 1 110 ? -18.124 6.927 36.863 1.00 57.16 110 THR A O 1
ATOM 886 N N . GLY A 1 111 ? -17.891 9.119 36.483 1.00 59.62 111 GLY A N 1
ATOM 887 C CA . GLY A 1 111 ? -17.556 9.531 37.835 1.00 59.62 111 GLY A CA 1
ATOM 888 C C . GLY A 1 111 ? -18.832 9.601 38.667 1.00 59.62 111 GLY A C 1
ATOM 889 O O . GLY A 1 111 ? -19.256 10.677 39.077 1.00 59.62 111 GLY A O 1
ATOM 890 N N . LEU A 1 112 ? -19.462 8.446 38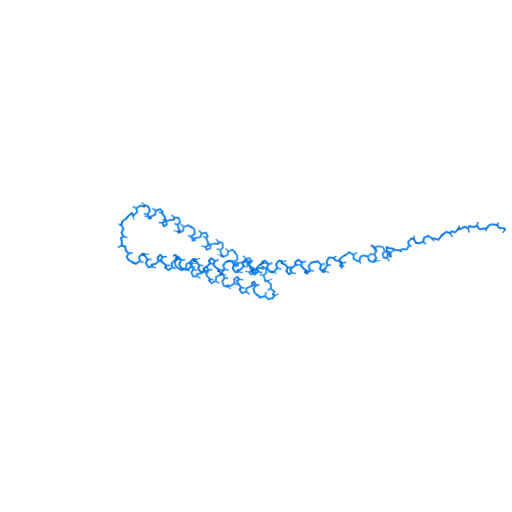.919 1.00 58.53 112 LEU A N 1
ATOM 891 C CA . LEU A 1 112 ? -20.546 8.332 39.899 1.00 58.53 112 LEU A CA 1
ATOM 892 C C . LEU A 1 112 ? -20.045 8.719 41.301 1.00 58.53 112 LEU A C 1
ATOM 894 O O . LEU A 1 112 ? -20.833 9.096 42.161 1.00 58.53 112 LEU A O 1
ATOM 898 N N . TYR A 1 113 ? -18.726 8.676 41.500 1.00 59.44 113 TYR A N 1
ATOM 899 C CA . TYR A 1 113 ? -18.030 9.119 42.691 1.00 59.44 113 TYR A CA 1
ATOM 900 C C . TYR A 1 113 ? -16.929 10.108 42.300 1.00 59.44 113 TYR A C 1
ATOM 902 O O . TYR A 1 113 ? -16.087 9.805 41.454 1.00 59.44 113 TYR A O 1
ATOM 910 N N . GLY A 1 114 ? -16.927 11.295 42.914 1.00 65.69 114 GLY A N 1
ATOM 911 C CA . GLY A 1 114 ? -15.778 12.200 42.839 1.00 65.69 114 GLY A CA 1
ATOM 912 C C . GLY A 1 114 ? -14.538 11.577 43.494 1.00 65.69 114 GLY A C 1
ATOM 913 O O . GLY A 1 114 ? -14.639 10.557 44.173 1.00 65.69 114 GLY A O 1
ATOM 914 N N . LYS A 1 115 ? -13.367 12.214 43.363 1.00 62.84 115 LYS A N 1
ATOM 915 C CA . LYS A 1 115 ? -12.111 11.770 44.014 1.00 62.84 115 LYS A CA 1
ATOM 916 C C . LYS A 1 115 ? -12.239 11.527 45.532 1.00 62.84 115 LYS A C 1
ATOM 918 O O . LYS A 1 115 ? -11.460 10.771 46.096 1.00 62.84 115 LYS A O 1
ATOM 923 N N . ASP A 1 116 ? -13.233 12.155 46.164 1.00 61.38 116 ASP A N 1
ATOM 924 C CA . ASP A 1 116 ? -13.549 12.048 47.591 1.00 61.38 116 ASP A CA 1
ATOM 925 C C . ASP A 1 116 ? -14.636 10.985 47.890 1.00 61.38 116 ASP A C 1
ATOM 927 O O . ASP A 1 116 ? -15.175 10.932 48.994 1.00 61.38 116 ASP A O 1
ATOM 931 N N . GLY A 1 117 ? -15.008 10.148 46.912 1.00 60.69 117 GLY A N 1
ATOM 932 C CA . GLY A 1 117 ? -15.971 9.055 47.084 1.00 60.69 117 GLY A CA 1
ATOM 933 C C . GLY A 1 117 ? -17.431 9.494 47.248 1.00 60.69 117 GLY A C 1
ATOM 934 O O . GLY A 1 117 ? -18.257 8.697 47.683 1.00 60.69 117 GLY A O 1
ATOM 935 N N . GLN A 1 118 ? -17.771 10.747 46.929 1.00 59.81 118 GLN A N 1
ATOM 936 C CA . GLN A 1 118 ? -19.128 11.286 47.089 1.00 59.81 118 GLN A CA 1
ATOM 937 C C . GLN A 1 118 ? -19.892 11.309 45.764 1.00 59.81 118 GLN A C 1
ATOM 939 O O . GLN A 1 118 ? -19.336 11.678 44.726 1.00 59.81 118 GLN A O 1
ATOM 944 N N . ALA A 1 119 ? -21.172 10.933 45.818 1.00 57.94 119 ALA A N 1
ATOM 945 C CA . ALA A 1 119 ? -22.060 10.947 44.665 1.00 57.94 119 ALA A CA 1
ATOM 946 C C . ALA A 1 119 ? -22.373 12.387 44.237 1.00 57.94 119 ALA A C 1
ATOM 948 O O . ALA A 1 119 ? -22.917 13.179 45.013 1.00 57.94 119 ALA A O 1
ATOM 949 N N . ALA A 1 120 ? -22.055 12.726 42.987 1.00 59.72 120 ALA A N 1
ATOM 950 C CA . ALA A 1 120 ? -22.384 14.010 42.376 1.00 59.72 120 ALA A CA 1
ATOM 951 C C . ALA A 1 120 ? -23.894 14.083 42.075 1.00 59.72 120 ALA A C 1
ATOM 953 O O . ALA A 1 120 ? -24.322 13.973 40.933 1.00 59.72 120 ALA A O 1
ATOM 954 N N . GLY A 1 121 ? -24.734 14.185 43.108 1.00 58.03 121 GLY A N 1
ATOM 955 C CA . GLY A 1 121 ? -26.184 14.151 42.898 1.00 58.03 121 GLY A CA 1
ATOM 956 C C . GLY A 1 121 ? -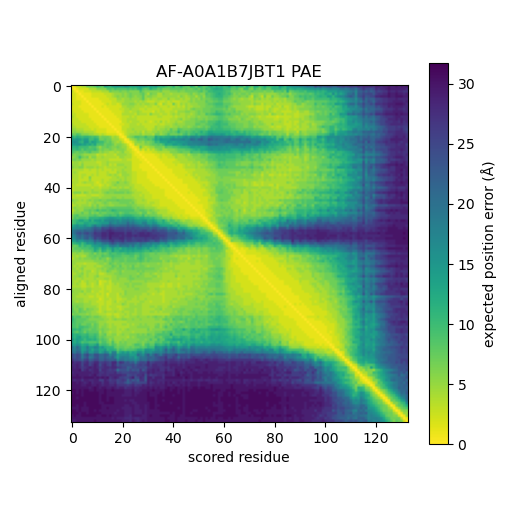27.095 14.353 44.105 1.00 58.03 121 GLY A C 1
ATOM 957 O O . GLY A 1 121 ? -28.303 14.206 43.949 1.00 58.03 121 GLY A O 1
ATOM 958 N N . SER A 1 122 ? -26.597 14.701 45.297 1.00 48.12 122 SER A N 1
ATOM 959 C CA . SER A 1 122 ? -27.487 14.945 46.445 1.00 48.12 122 SER A CA 1
ATOM 960 C C . SER A 1 122 ? -27.141 16.200 47.247 1.00 48.12 122 SER A C 1
ATOM 962 O O . SER A 1 122 ? -26.936 16.142 48.457 1.00 48.12 122 SER A O 1
ATOM 964 N N . SER A 1 123 ? -27.167 17.366 46.601 1.00 48.81 123 SER A N 1
ATOM 965 C CA . SER A 1 123 ? -27.522 18.605 47.311 1.00 48.81 123 SER A CA 1
ATOM 966 C C . SER A 1 123 ? -29.017 18.880 47.126 1.00 48.81 123 SER A C 1
ATOM 968 O O . SER A 1 123 ? -29.443 19.906 46.605 1.00 48.81 123 SER A O 1
ATOM 970 N N . LEU A 1 124 ? -29.845 17.904 47.510 1.00 49.00 124 LEU A N 1
ATOM 971 C CA . LEU A 1 124 ? -31.279 18.109 47.690 1.00 49.00 124 LEU A CA 1
ATOM 972 C C . LEU A 1 124 ? -31.476 18.791 49.045 1.00 49.00 124 LEU A C 1
ATOM 974 O O . LEU A 1 124 ? -31.561 18.149 50.090 1.00 49.00 124 LEU A O 1
ATOM 978 N N . THR A 1 125 ? -31.472 20.121 49.003 1.00 51.25 125 THR A N 1
ATOM 979 C CA . THR A 1 125 ? -32.378 21.003 49.750 1.00 51.25 125 THR A CA 1
ATOM 980 C C . THR A 1 125 ? -33.058 20.363 50.972 1.00 51.25 125 THR A C 1
ATOM 982 O O . THR A 1 125 ? -34.189 19.884 50.884 1.00 51.25 125 THR A O 1
ATOM 985 N N . ARG A 1 126 ? -32.435 20.420 52.155 1.00 47.66 126 ARG A N 1
ATOM 986 C CA . ARG A 1 126 ? -33.175 20.260 53.417 1.00 47.66 126 ARG A CA 1
ATOM 987 C C . ARG A 1 126 ? -33.358 21.629 54.053 1.00 47.66 126 ARG A C 1
ATOM 989 O O . ARG A 1 126 ? -32.561 22.078 54.869 1.00 47.66 126 ARG A O 1
ATOM 996 N N . SER A 1 127 ? -34.426 22.295 53.617 1.00 50.53 127 SER A N 1
ATOM 997 C CA . SER A 1 127 ? -35.029 23.442 54.291 1.00 50.53 127 SER A CA 1
ATOM 998 C C . SER A 1 127 ? -35.261 23.088 55.764 1.00 50.53 127 SER A C 1
ATOM 1000 O O . SER A 1 127 ? -36.141 22.295 56.086 1.00 50.53 127 SER A O 1
ATOM 1002 N N . ALA A 1 128 ? -34.444 23.636 56.661 1.00 50.03 128 ALA A N 1
ATOM 1003 C CA . ALA A 1 128 ? -34.647 23.544 58.101 1.00 50.03 128 ALA A CA 1
ATOM 1004 C C . ALA A 1 128 ? -35.218 24.879 58.595 1.00 50.03 128 ALA A C 1
ATOM 1006 O O . ALA A 1 128 ? -34.499 25.709 59.150 1.00 50.03 128 ALA A O 1
ATOM 1007 N N . LYS A 1 129 ? -36.521 25.100 58.369 1.00 51.38 129 LYS A N 1
ATOM 1008 C CA . LYS A 1 129 ? -37.273 26.118 59.114 1.00 51.38 129 LYS A CA 1
ATOM 1009 C C . LYS A 1 129 ? -37.315 25.675 60.574 1.00 51.38 129 LYS A C 1
ATOM 1011 O O . LYS A 1 129 ? -37.926 24.660 60.897 1.00 51.38 129 LYS A O 1
ATOM 1016 N N . LYS A 1 130 ? -36.622 26.409 61.440 1.00 47.16 130 LYS A N 1
ATOM 1017 C CA . LYS A 1 130 ? -36.630 26.178 62.885 1.00 47.16 130 LYS A CA 1
ATOM 1018 C C . LYS A 1 130 ? -37.847 26.901 63.454 1.00 47.16 130 LYS A C 1
ATOM 1020 O O . LYS A 1 130 ? -37.895 28.125 63.420 1.00 47.16 130 LYS A O 1
ATOM 1025 N N . PHE A 1 131 ? -38.847 26.143 63.893 1.00 44.53 131 PHE A N 1
ATOM 1026 C CA . PHE A 1 131 ? -39.922 26.674 64.725 1.00 44.53 131 PHE A CA 1
ATOM 1027 C C . PHE A 1 131 ? -39.400 26.803 66.158 1.00 44.53 131 PHE A C 1
ATOM 1029 O O . PHE A 1 131 ? -38.762 25.884 66.666 1.00 44.53 131 PHE A O 1
ATOM 1036 N N . SER A 1 132 ? -39.651 27.961 66.763 1.00 43.50 132 SER A N 1
ATOM 1037 C CA . SER A 1 132 ? -39.366 28.278 68.161 1.00 43.50 132 SER A CA 1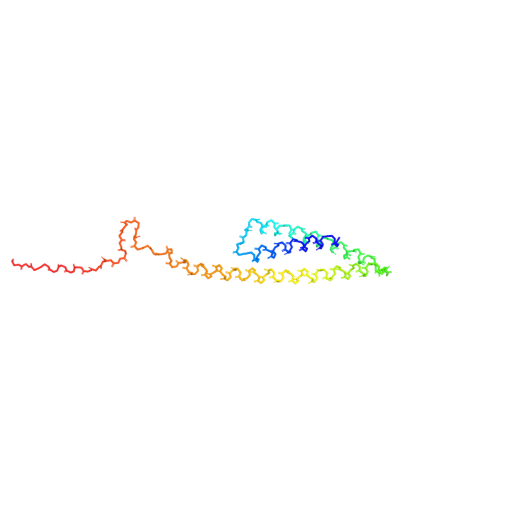
ATOM 1038 C C . SER A 1 132 ? -40.695 28.426 68.895 1.00 43.50 132 SER A C 1
ATOM 1040 O O . SER A 1 132 ? -41.490 29.277 68.496 1.00 43.50 132 SER A O 1
ATOM 1042 N N . VAL A 1 133 ? -40.894 27.633 69.951 1.00 41.28 133 VAL A N 1
ATOM 1043 C CA . VAL A 1 133 ? -41.756 27.894 71.119 1.00 41.28 133 VAL A CA 1
ATOM 1044 C C . VAL A 1 133 ? -41.026 27.334 72.331 1.00 41.28 133 VAL A C 1
ATOM 1046 O O . VAL A 1 133 ? -40.505 26.203 72.200 1.00 41.28 133 VAL A O 1
#

Foldseek 3Di:
DVVLLVVLVVLLVVLVVQLPPPDHDPVSNVVSVVSNVVSVVVVVVVVVVVVVVCVVCVDDPDVVVVVVVVVVVVSVVVSVVSVVVSVVSVVVVVVVVVVVCVVCVVVVPPCCDDVVGDGPDPPPDDPDPDDDD

Organism: NCBI:txid1354264

Sequence (133 aa):
MTSILHSLKDVMDAEQQQLSAGSVNGLRLASITEEKSSLLATLDYLEKQRRVEQDALRSTDNEDIVSRWQTITETTQQLRRLNQHNGWLLEGQIVRNQQALDVLKPFQETGLYGKDGQAAGSSLTRSAKKFSV

pLDDT: mean 77.05, std 13.63, range [41.28, 90.5]

Nearest PDB structures (foldseek):
  6h7w-assembly1_M  TM=5.696E-01  e=8.975E+00  Thermochaetoides thermophila DSM 1495
  2v0o-assembly2_C  TM=2.921E-01  e=3.782E+00  Homo sapiens

Radius of gyration: 30.46 Å; Cα contacts (8 Å, |Δi|>4): 52; chains: 1; bounding box: 60×38×103 Å